Protein AF-A0A164DK28-F1 (afdb_monomer_lite)

Sequence (96 aa):
YSQLEKLEKFHQFIFQDMIFLWKRQLDFDLQASDLQYLIVPLQSATEKLDFVLVEKMINAPTVEWEKRPPFTGNKFSFEPKEYVDAVIVPSYKPLG

Organism: NCBI:txid35525

pLDDT: mean 78.1, std 13.18, range [50.47, 95.19]

Foldseek 3Di:
DPPVVLQLLLQCCCCVQPVVPDDPLSNDDPPDPDDDDTDFDADPVPRDGDVVVSVCRSPPPRPPLPDDDPDPDDDDDDDVVVVVVDDDDDSPHGDD

Structure (mmCIF, N/CA/C/O backbone):
data_AF-A0A164DK28-F1
#
_entry.id   AF-A0A164DK28-F1
#
loop_
_atom_site.group_PDB
_atom_site.id
_atom_site.type_symbol
_atom_site.label_atom_id
_atom_site.label_alt_id
_atom_site.label_comp_id
_atom_site.label_asym_id
_atom_site.label_entity_id
_atom_site.label_seq_id
_atom_site.pdbx_PDB_ins_code
_atom_site.Cartn_x
_atom_site.Cartn_y
_atom_site.Cartn_z
_atom_site.occupancy
_atom_site.B_iso_or_equiv
_atom_site.auth_seq_id
_atom_site.auth_comp_id
_atom_site.auth_asym_id
_atom_site.auth_atom_id
_atom_site.pdbx_PDB_model_num
ATOM 1 N N . TYR A 1 1 ? 0.233 14.025 9.918 1.00 60.47 1 TYR A N 1
ATOM 2 C CA . TYR A 1 1 ? -0.894 13.091 10.034 1.00 60.47 1 TYR A CA 1
ATOM 3 C C . TYR A 1 1 ? -0.843 12.401 11.376 1.00 60.47 1 TYR A C 1
ATOM 5 O O . TYR A 1 1 ? 0.231 11.912 11.738 1.00 60.47 1 TYR A O 1
ATOM 13 N N . SER A 1 2 ? -1.959 12.375 12.103 1.00 87.31 2 SER A N 1
ATOM 14 C CA . SER A 1 2 ? -2.117 11.479 13.254 1.00 87.31 2 SER A CA 1
ATOM 15 C C . SER A 1 2 ? -1.987 10.012 12.808 1.00 87.31 2 SER A C 1
ATOM 17 O O . SER A 1 2 ? -2.079 9.705 11.617 1.00 87.31 2 SER A O 1
ATOM 19 N N . GLN A 1 3 ? -1.718 9.084 13.733 1.00 87.88 3 GLN A N 1
ATOM 20 C CA . GLN A 1 3 ? -1.600 7.660 13.376 1.00 87.88 3 GLN A CA 1
ATOM 21 C C . GLN A 1 3 ? -2.895 7.118 12.755 1.00 87.88 3 GLN A C 1
ATOM 23 O O . GLN A 1 3 ? -2.824 6.342 11.809 1.00 87.88 3 GLN A O 1
ATOM 28 N N . LEU A 1 4 ? -4.055 7.574 13.234 1.00 88.62 4 LEU A N 1
ATOM 29 C CA . LEU A 1 4 ? -5.359 7.186 12.703 1.00 88.62 4 LEU A CA 1
ATOM 30 C C . LEU A 1 4 ? -5.565 7.684 11.265 1.00 88.62 4 LEU A C 1
ATOM 32 O O . LEU A 1 4 ? -5.921 6.891 10.402 1.00 88.62 4 LEU A O 1
ATOM 36 N N . GLU A 1 5 ? -5.237 8.948 10.977 1.00 89.12 5 GLU A N 1
ATOM 37 C CA . GLU A 1 5 ? -5.327 9.510 9.617 1.00 89.12 5 GLU A CA 1
ATOM 38 C C . GLU A 1 5 ? -4.472 8.738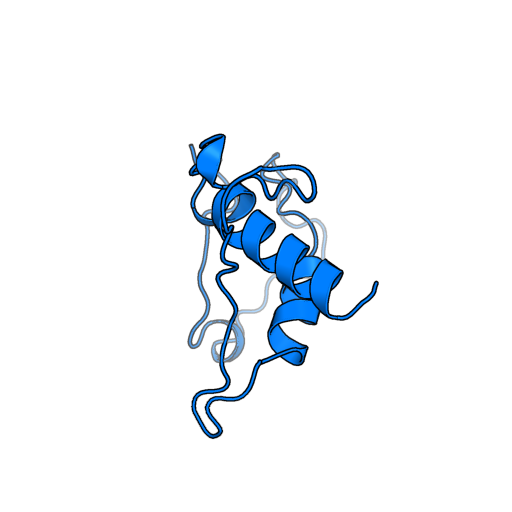 8.604 1.00 89.12 5 GLU A C 1
ATOM 40 O O . GLU A 1 5 ? -4.849 8.589 7.445 1.00 89.12 5 GLU A O 1
ATOM 45 N N . LYS A 1 6 ? -3.298 8.240 9.018 1.00 91.25 6 LYS A N 1
ATOM 46 C CA . LYS A 1 6 ? -2.448 7.424 8.135 1.00 91.25 6 LYS A CA 1
ATOM 47 C C . LYS A 1 6 ? -3.122 6.099 7.778 1.00 91.25 6 LYS A C 1
ATOM 49 O O . LYS A 1 6 ? -3.038 5.668 6.632 1.00 91.25 6 LYS A O 1
ATOM 54 N N . LEU A 1 7 ? -3.777 5.466 8.750 1.00 91.94 7 LEU A N 1
ATOM 55 C CA . LEU A 1 7 ? -4.495 4.207 8.549 1.00 91.94 7 LEU A CA 1
ATOM 56 C C . LEU A 1 7 ? -5.751 4.405 7.699 1.00 91.94 7 LEU A C 1
ATOM 58 O O . LEU A 1 7 ? -6.027 3.581 6.835 1.00 91.94 7 LEU A O 1
ATOM 62 N N . GLU A 1 8 ? -6.463 5.514 7.891 1.00 89.62 8 GLU A N 1
ATOM 63 C CA . GLU A 1 8 ? -7.610 5.888 7.061 1.00 89.62 8 GLU A CA 1
ATOM 64 C C . GLU A 1 8 ? -7.197 6.075 5.595 1.00 89.62 8 GLU A C 1
ATOM 66 O O . GLU A 1 8 ? -7.779 5.464 4.701 1.00 89.62 8 GLU A O 1
ATOM 71 N N . LYS A 1 9 ? -6.124 6.837 5.346 1.00 88.94 9 LYS A N 1
ATOM 72 C CA . LYS A 1 9 ? -5.584 7.025 3.993 1.00 88.94 9 LYS A CA 1
ATOM 73 C C . LYS A 1 9 ? -5.136 5.719 3.354 1.00 88.94 9 LYS A C 1
ATOM 75 O O . LYS A 1 9 ? -5.365 5.510 2.169 1.00 88.94 9 LYS A O 1
ATOM 80 N N . PHE A 1 10 ? -4.505 4.837 4.127 1.00 91.00 10 PHE A N 1
ATOM 81 C CA . PHE A 1 10 ? -4.137 3.514 3.634 1.00 91.00 10 PHE A CA 1
ATOM 82 C C . PHE A 1 10 ? -5.372 2.695 3.250 1.00 91.00 10 PHE A C 1
ATOM 84 O O . PHE A 1 10 ? -5.404 2.111 2.171 1.00 91.00 10 PHE A O 1
ATOM 91 N N . HIS A 1 11 ? -6.398 2.675 4.102 1.00 89.56 11 HIS A N 1
ATOM 92 C CA . HIS A 1 11 ? -7.647 1.976 3.819 1.00 89.56 11 HIS A CA 1
ATOM 93 C C . HIS A 1 11 ? -8.284 2.476 2.516 1.00 89.56 11 HIS A C 1
ATOM 95 O O . HIS A 1 11 ? -8.601 1.671 1.642 1.00 89.56 11 HIS A O 1
ATOM 101 N N . GLN A 1 12 ? -8.399 3.797 2.359 1.00 86.31 12 GLN A N 1
ATOM 102 C CA . GLN A 1 12 ? -8.932 4.423 1.147 1.00 86.31 12 GLN A CA 1
ATOM 103 C C . GLN A 1 12 ? -8.100 4.058 -0.088 1.00 86.31 12 GLN A C 1
ATOM 105 O O . GLN A 1 12 ? -8.673 3.618 -1.081 1.00 86.31 12 GLN A O 1
ATOM 110 N N . PHE A 1 13 ? -6.767 4.135 -0.001 1.00 85.69 13 PHE A N 1
ATOM 111 C CA . PHE A 1 13 ? -5.853 3.772 -1.089 1.00 85.69 13 PHE A CA 1
ATOM 112 C C . PHE A 1 13 ? -6.073 2.338 -1.596 1.00 85.69 13 PHE A C 1
ATOM 114 O O . PHE A 1 13 ? -6.174 2.106 -2.800 1.00 85.69 13 PHE A O 1
ATOM 121 N N . ILE A 1 14 ? -6.212 1.359 -0.695 1.00 86.25 14 ILE A N 1
ATOM 122 C CA . ILE A 1 14 ? -6.455 -0.036 -1.097 1.00 86.25 14 ILE A CA 1
ATOM 123 C C . ILE A 1 14 ? -7.750 -0.159 -1.915 1.00 86.25 14 ILE A C 1
ATOM 125 O O . ILE A 1 14 ? -7.773 -0.819 -2.954 1.00 86.25 14 ILE A O 1
ATOM 129 N N . PHE A 1 15 ? -8.838 0.468 -1.475 1.00 82.94 15 PHE A N 1
ATOM 130 C CA . PHE A 1 15 ? -10.131 0.298 -2.139 1.00 82.94 15 PHE A CA 1
ATOM 131 C C . PHE A 1 15 ? -10.300 1.154 -3.393 1.00 82.94 15 PHE A C 1
ATOM 133 O O . PHE A 1 15 ? -10.853 0.668 -4.382 1.00 82.94 15 PHE A O 1
ATOM 140 N N . GLN A 1 16 ? -9.823 2.395 -3.364 1.00 80.06 16 GLN A N 1
ATOM 141 C CA . GLN A 1 16 ? -9.983 3.348 -4.458 1.00 80.06 16 GLN A CA 1
ATOM 142 C C . GLN A 1 16 ? -8.935 3.128 -5.552 1.00 80.06 16 GLN A C 1
ATOM 144 O O . GLN A 1 16 ? -9.304 2.986 -6.716 1.00 80.06 16 GLN A O 1
ATOM 149 N N . ASP A 1 17 ? -7.656 3.035 -5.180 1.00 77.44 17 ASP A N 1
ATOM 150 C CA . ASP A 1 17 ? -6.543 3.072 -6.135 1.00 77.44 17 ASP A CA 1
ATOM 151 C C . ASP A 1 17 ? -6.026 1.682 -6.533 1.00 77.44 17 ASP A C 1
ATOM 153 O O . ASP A 1 17 ? -5.494 1.522 -7.632 1.00 77.44 17 ASP A O 1
ATOM 157 N N . MET A 1 18 ? -6.160 0.669 -5.664 1.00 78.88 18 MET A N 1
ATOM 15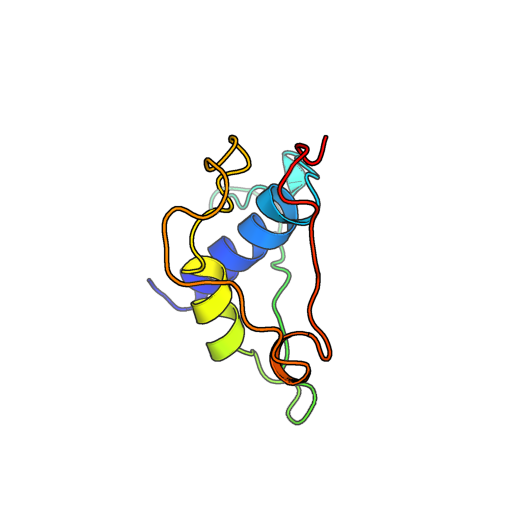8 C CA . MET A 1 18 ? -5.691 -0.692 -5.974 1.00 78.88 18 MET A CA 1
ATOM 159 C C . MET A 1 18 ? -6.789 -1.618 -6.501 1.00 78.88 18 MET A C 1
ATOM 161 O O . MET A 1 18 ? -6.567 -2.335 -7.475 1.00 78.88 18 MET A O 1
ATOM 165 N N . ILE A 1 19 ? -7.949 -1.660 -5.839 1.00 80.88 19 ILE A N 1
ATOM 166 C CA . ILE A 1 19 ? -9.033 -2.602 -6.180 1.00 80.88 19 ILE A CA 1
ATOM 167 C C . ILE A 1 19 ? -10.073 -1.955 -7.115 1.00 80.88 19 ILE A C 1
ATOM 169 O O . ILE A 1 19 ? -10.887 -2.665 -7.702 1.00 80.88 19 ILE A O 1
ATOM 173 N N . PHE A 1 20 ? -10.050 -0.626 -7.282 1.00 74.31 20 PHE A N 1
ATOM 174 C CA . PHE A 1 20 ? -11.043 0.140 -8.052 1.00 74.31 20 PHE A CA 1
ATOM 175 C C . PHE A 1 20 ? -12.492 -0.146 -7.618 1.00 74.31 20 PHE A C 1
ATOM 177 O O . PHE A 1 20 ? -13.441 -0.078 -8.402 1.00 74.31 20 PHE A O 1
ATOM 184 N N . LEU A 1 21 ? -12.683 -0.486 -6.342 1.00 72.56 21 LEU A N 1
ATOM 185 C CA . LEU A 1 21 ? -13.983 -0.802 -5.771 1.00 72.56 21 LEU A CA 1
ATOM 186 C C . LEU A 1 21 ? -14.496 0.423 -5.026 1.00 72.56 21 LEU A C 1
ATOM 188 O O . LEU A 1 21 ? -14.360 0.531 -3.807 1.00 72.56 21 LEU A O 1
ATOM 192 N N . TRP A 1 22 ? -15.134 1.337 -5.752 1.00 62.16 22 TRP A N 1
ATOM 193 C CA . TRP A 1 22 ? -15.792 2.461 -5.102 1.00 62.16 22 TRP A CA 1
ATOM 194 C C . TRP A 1 22 ? -17.194 2.068 -4.628 1.00 62.16 22 TRP A C 1
ATOM 196 O O . TRP A 1 22 ? -18.114 1.835 -5.416 1.00 62.16 22 TRP A O 1
ATOM 206 N N . LYS A 1 23 ? -17.359 1.982 -3.308 1.00 66.62 23 LYS A N 1
ATOM 207 C CA . LYS A 1 23 ? -18.659 1.890 -2.641 1.00 66.62 23 LYS A CA 1
ATOM 208 C C . LYS A 1 23 ? -18.680 2.900 -1.512 1.00 66.62 23 LYS A C 1
ATOM 210 O O . LYS A 1 23 ? -17.772 2.919 -0.696 1.00 66.62 23 LYS A O 1
ATOM 215 N N . ARG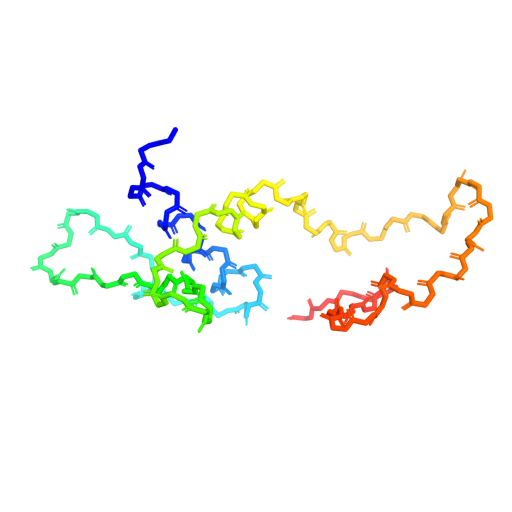 A 1 24 ? -19.778 3.646 -1.394 1.00 61.94 24 ARG A N 1
ATOM 216 C CA . ARG A 1 24 ? -19.991 4.663 -0.348 1.00 61.94 24 ARG A CA 1
ATOM 217 C C . ARG A 1 24 ? -19.856 4.132 1.091 1.00 61.94 24 ARG A C 1
ATOM 219 O O . ARG A 1 24 ? -19.678 4.902 2.015 1.00 61.94 24 ARG A O 1
ATOM 226 N N . GLN A 1 25 ? -19.960 2.815 1.272 1.00 64.88 25 GLN A N 1
ATOM 227 C CA . GLN A 1 25 ? -19.771 2.110 2.548 1.00 64.88 25 GLN A CA 1
ATOM 228 C C . GLN A 1 25 ? -18.295 1.983 2.965 1.00 64.88 25 GLN A C 1
ATOM 230 O O . GLN A 1 25 ? -18.022 1.580 4.089 1.00 64.88 25 GLN A O 1
ATOM 235 N N . LEU A 1 26 ? -17.364 2.258 2.047 1.00 64.44 26 LEU A N 1
ATOM 236 C CA . LEU A 1 26 ? -15.914 2.225 2.261 1.00 64.44 26 LEU A CA 1
ATOM 237 C C . LEU A 1 26 ? -15.343 3.627 2.514 1.00 64.44 26 LEU A C 1
ATOM 239 O O . LEU A 1 26 ? -14.175 3.756 2.872 1.00 64.44 26 LEU A O 1
ATOM 243 N N . ASP A 1 27 ? -16.155 4.672 2.325 1.00 64.94 27 ASP A N 1
ATOM 244 C CA . ASP A 1 27 ? -15.783 6.024 2.718 1.00 64.94 27 ASP A CA 1
ATOM 245 C C . ASP A 1 27 ? -15.908 6.124 4.241 1.00 64.94 27 ASP A C 1
ATOM 247 O O . ASP A 1 27 ? -16.968 5.861 4.815 1.00 64.94 27 ASP A O 1
ATOM 251 N N . PHE A 1 28 ? -14.800 6.477 4.889 1.00 64.75 28 PHE A N 1
ATOM 252 C CA . PHE A 1 28 ? -14.765 6.649 6.331 1.00 64.75 28 PHE A CA 1
ATOM 253 C C . PHE A 1 28 ? -15.427 7.984 6.700 1.00 64.75 28 PHE A C 1
ATOM 255 O O . PHE A 1 28 ? -14.996 9.046 6.253 1.00 64.75 28 PHE A O 1
ATOM 262 N N . ASP A 1 29 ? -16.491 7.932 7.495 1.00 67.19 29 ASP A N 1
ATOM 263 C CA . ASP A 1 29 ? -17.235 9.086 7.986 1.00 67.19 29 ASP A CA 1
ATOM 264 C C . ASP A 1 29 ? -17.194 9.103 9.515 1.00 67.19 29 ASP A C 1
ATOM 266 O O . ASP A 1 29 ? -17.864 8.329 10.199 1.00 67.19 29 ASP A O 1
ATOM 270 N N . LEU A 1 30 ? -16.412 10.040 10.051 1.00 64.31 30 LEU A N 1
ATOM 271 C CA . LEU A 1 30 ? -16.276 10.285 11.487 1.00 64.31 30 LEU A CA 1
ATOM 272 C C . LEU A 1 30 ? -17.594 10.698 12.166 1.00 64.31 30 LEU A C 1
ATOM 274 O O . LEU A 1 30 ? -17.663 10.690 13.394 1.00 64.31 30 LEU A O 1
ATOM 278 N N . GLN A 1 31 ? -18.606 11.110 11.398 1.00 67.25 31 GLN A N 1
ATOM 279 C CA . GLN A 1 31 ? -19.927 11.510 11.887 1.00 67.25 31 GLN A CA 1
ATOM 280 C C . GLN A 1 31 ? -20.989 10.417 11.695 1.00 67.25 31 GLN A C 1
ATOM 282 O O . GLN A 1 31 ? -22.151 10.632 12.051 1.00 67.25 31 GLN A O 1
ATOM 287 N N . ALA A 1 32 ? -20.623 9.255 11.143 1.00 68.19 32 ALA A N 1
ATOM 288 C CA . ALA A 1 32 ? -21.557 8.152 10.976 1.00 68.19 32 ALA A CA 1
ATOM 289 C C . ALA A 1 32 ? -22.041 7.624 12.336 1.00 68.19 32 ALA A C 1
ATOM 291 O O . ALA A 1 32 ? -21.281 7.524 13.299 1.00 68.19 32 ALA A O 1
ATOM 292 N N . SER A 1 33 ? -23.322 7.248 12.408 1.00 61.41 33 SER A N 1
ATOM 293 C CA . SER A 1 33 ? -23.908 6.637 13.611 1.00 61.41 33 SER A CA 1
ATOM 294 C C . SER A 1 33 ? -23.389 5.226 13.888 1.00 61.41 33 SER A C 1
ATOM 296 O O . SER A 1 33 ? -23.542 4.724 15.001 1.00 61.41 33 SER A O 1
ATOM 298 N N . ASP A 1 34 ? -22.804 4.590 12.873 1.00 71.06 34 ASP A N 1
ATOM 299 C CA . ASP A 1 34 ? -22.419 3.187 12.886 1.00 71.06 34 ASP A CA 1
ATOM 300 C C . ASP A 1 34 ? -20.901 3.035 13.043 1.00 71.06 34 ASP A C 1
ATOM 302 O O . ASP A 1 34 ? -20.115 3.847 12.554 1.00 71.06 34 ASP A O 1
ATOM 306 N N . LEU A 1 35 ? -20.479 1.955 13.709 1.00 69.50 35 LEU A N 1
ATOM 307 C CA . LEU A 1 35 ? -19.068 1.590 13.841 1.00 69.50 35 LEU A CA 1
ATOM 308 C C . LEU A 1 35 ? -18.471 1.272 12.467 1.00 69.50 35 LEU A C 1
ATOM 310 O O . LEU A 1 35 ? -18.847 0.290 11.826 1.00 69.50 35 LEU A O 1
ATOM 314 N N . GLN A 1 36 ? -17.496 2.076 12.053 1.00 75.69 36 GLN A N 1
ATOM 315 C CA . GLN A 1 36 ? -16.726 1.853 10.836 1.00 75.69 36 GLN A CA 1
ATOM 316 C C . GLN A 1 36 ? -15.339 1.306 11.176 1.00 75.69 36 GLN A C 1
ATOM 318 O O . GLN A 1 36 ? -14.630 1.838 12.032 1.00 75.69 36 GLN A O 1
ATOM 323 N N . TYR A 1 37 ? -14.955 0.221 10.507 1.00 82.56 37 TYR A N 1
ATOM 324 C CA . TYR A 1 37 ? -13.678 -0.452 10.724 1.00 82.56 37 TYR A CA 1
ATOM 325 C C . TYR A 1 37 ? -12.694 -0.122 9.609 1.00 82.56 37 TYR A C 1
ATOM 327 O O . TYR A 1 37 ? -13.066 -0.040 8.442 1.00 82.56 37 TYR A O 1
ATOM 335 N N . LEU A 1 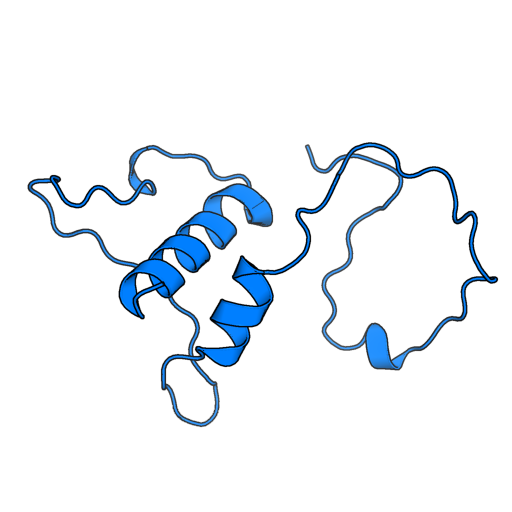38 ? -11.419 -0.008 9.974 1.00 87.44 38 LEU A N 1
ATOM 336 C CA . LEU A 1 38 ? -10.331 0.174 9.023 1.00 87.44 38 LEU A CA 1
ATOM 337 C C . LEU A 1 38 ? -9.634 -1.159 8.760 1.00 87.44 38 LEU A C 1
ATOM 339 O O . LEU A 1 38 ? -9.313 -1.909 9.682 1.00 87.44 38 LEU A O 1
ATOM 343 N N . ILE A 1 39 ? -9.350 -1.416 7.487 1.00 88.56 39 ILE A N 1
ATOM 344 C CA . ILE A 1 39 ? -8.411 -2.465 7.078 1.00 88.56 39 ILE A CA 1
ATOM 345 C C . ILE A 1 39 ? -7.005 -1.885 7.139 1.00 88.56 39 ILE A C 1
ATOM 347 O O . ILE A 1 39 ? -6.734 -0.837 6.556 1.00 88.56 39 ILE A O 1
ATOM 351 N N . VAL A 1 40 ? -6.120 -2.581 7.845 1.00 91.81 40 VAL A N 1
ATOM 352 C CA . VAL A 1 40 ? -4.767 -2.122 8.159 1.00 91.81 40 VAL A CA 1
ATOM 353 C C . VAL A 1 40 ? -3.765 -3.256 7.949 1.00 91.81 40 VAL A C 1
ATOM 355 O O . VAL A 1 40 ? -4.119 -4.422 8.148 1.00 91.81 40 VAL A O 1
ATOM 358 N N . PRO A 1 41 ? -2.520 -2.957 7.549 1.00 94.00 41 PRO A N 1
ATOM 359 C CA . PRO A 1 41 ? -1.523 -3.987 7.329 1.00 94.00 41 PRO A CA 1
ATOM 360 C C . PRO A 1 41 ? -0.854 -4.392 8.644 1.00 94.00 41 PRO A C 1
ATOM 362 O O . PRO A 1 41 ? -0.608 -3.558 9.522 1.00 94.00 41 PRO A O 1
ATOM 365 N N . LEU A 1 42 ? -0.513 -5.675 8.746 1.00 95.19 42 LEU A N 1
ATOM 366 C CA . LEU A 1 42 ? 0.223 -6.241 9.871 1.00 95.19 42 LEU A CA 1
ATOM 367 C C . LEU A 1 42 ? 1.589 -6.751 9.420 1.00 95.19 42 LEU A C 1
ATOM 369 O O . LEU A 1 42 ? 1.739 -7.289 8.325 1.00 95.19 42 LEU A O 1
ATOM 373 N N . GLN A 1 43 ? 2.575 -6.630 10.302 1.00 93.12 43 GLN A N 1
ATOM 374 C CA . GLN A 1 43 ? 3.878 -7.254 10.125 1.00 93.12 43 GLN A CA 1
ATOM 375 C C . GLN A 1 43 ? 3.775 -8.748 10.426 1.00 93.12 43 GLN A C 1
ATOM 377 O O . GLN A 1 43 ? 3.487 -9.126 11.562 1.00 93.12 43 GLN A O 1
ATOM 382 N N . SER A 1 44 ? 4.100 -9.604 9.456 1.00 87.19 44 SER A N 1
ATOM 383 C CA . SER A 1 44 ? 3.966 -11.064 9.595 1.00 87.19 44 SER A CA 1
ATOM 384 C C . SER A 1 44 ? 4.720 -11.659 10.791 1.00 87.19 44 SER A C 1
ATOM 386 O O . SER A 1 44 ? 4.320 -12.688 11.314 1.00 87.19 44 SER A O 1
ATOM 388 N N . ALA A 1 45 ? 5.815 -11.030 11.230 1.00 86.31 45 ALA A N 1
ATOM 389 C CA . ALA A 1 45 ? 6.641 -11.538 12.326 1.00 86.31 45 ALA A CA 1
ATOM 390 C C . ALA A 1 45 ? 6.135 -11.159 13.728 1.00 86.31 45 ALA A C 1
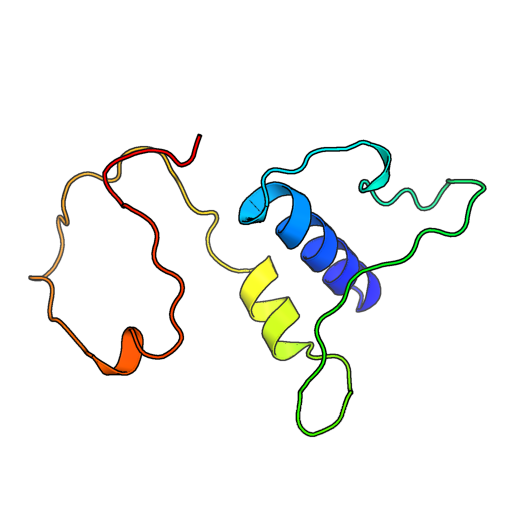ATOM 392 O O . ALA A 1 45 ? 6.480 -11.829 14.698 1.00 86.31 45 ALA A O 1
ATOM 393 N N . THR A 1 46 ? 5.389 -10.059 13.861 1.00 89.50 46 THR A N 1
ATOM 394 C CA . THR A 1 46 ? 5.019 -9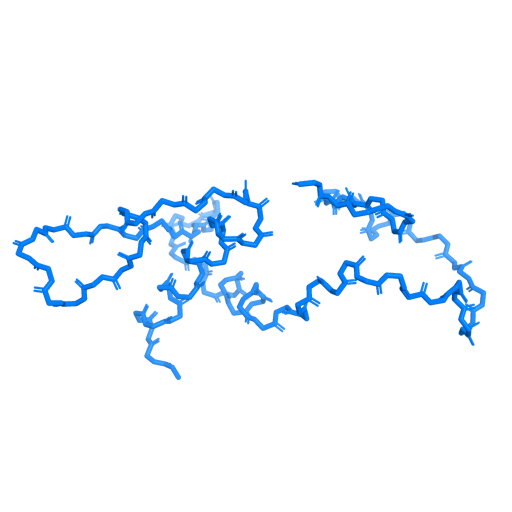.495 15.174 1.00 89.50 46 THR A CA 1
ATOM 395 C C . THR A 1 46 ? 3.521 -9.304 15.357 1.00 89.50 46 THR A C 1
ATOM 397 O O . THR A 1 46 ? 3.101 -8.976 16.464 1.00 89.50 46 THR A O 1
ATOM 400 N N . GLU A 1 47 ? 2.738 -9.451 14.283 1.00 89.75 47 GLU A N 1
ATOM 401 C CA . GLU A 1 47 ? 1.300 -9.161 14.217 1.00 89.75 47 GLU A CA 1
ATOM 402 C C . GLU A 1 47 ? 0.945 -7.728 14.649 1.00 89.75 47 GLU A C 1
ATOM 404 O O . GLU A 1 47 ? -0.198 -7.412 14.974 1.00 89.75 47 GLU A O 1
ATOM 409 N N . LYS A 1 48 ? 1.931 -6.824 14.639 1.00 93.56 48 LYS A N 1
ATOM 410 C CA . LYS A 1 48 ? 1.739 -5.400 14.918 1.00 93.56 48 LYS A CA 1
ATOM 411 C C . LYS A 1 48 ? 1.441 -4.641 13.635 1.00 93.56 48 LYS A C 1
ATOM 413 O O . LYS A 1 48 ? 1.837 -5.061 12.550 1.00 93.56 48 LYS A O 1
ATOM 418 N N . LEU A 1 49 ? 0.798 -3.485 13.785 1.00 93.88 49 LEU A N 1
ATOM 419 C CA . LEU A 1 49 ? 0.532 -2.561 12.683 1.00 93.88 49 LEU A CA 1
ATOM 420 C C . LEU A 1 49 ? 1.826 -2.182 11.956 1.00 93.88 49 LEU A C 1
ATOM 422 O O . LEU A 1 49 ? 2.774 -1.686 12.573 1.00 93.88 49 LEU A O 1
ATOM 426 N N . ASP A 1 50 ? 1.840 -2.376 10.639 1.00 95.19 50 ASP A N 1
ATOM 427 C CA . ASP A 1 50 ? 2.983 -2.032 9.799 1.00 95.19 50 ASP A CA 1
ATOM 428 C C . ASP A 1 50 ? 2.913 -0.575 9.330 1.00 95.19 50 ASP A C 1
ATOM 430 O O . ASP A 1 50 ? 2.542 -0.262 8.197 1.00 95.19 50 ASP A O 1
ATOM 434 N N . PHE A 1 51 ? 3.294 0.346 10.215 1.00 93.56 51 PHE A N 1
ATOM 435 C CA . PHE A 1 51 ? 3.329 1.767 9.872 1.00 93.56 51 PHE A CA 1
ATOM 436 C C . PHE A 1 51 ? 4.355 2.107 8.786 1.00 93.56 51 PHE A C 1
ATOM 438 O O . PHE A 1 51 ? 4.170 3.094 8.077 1.00 93.56 51 PHE A O 1
ATOM 445 N N . VAL A 1 52 ? 5.404 1.294 8.616 1.00 93.06 52 VAL A N 1
ATOM 446 C CA . VAL A 1 52 ? 6.397 1.512 7.556 1.00 93.06 52 VAL A CA 1
ATOM 447 C C . VAL A 1 52 ? 5.759 1.252 6.195 1.00 93.06 52 VAL A C 1
ATOM 449 O O . VAL A 1 52 ? 5.945 2.044 5.270 1.00 93.06 52 VAL A O 1
ATOM 452 N N . LEU A 1 53 ? 4.976 0.177 6.071 1.00 91.69 53 LEU A N 1
ATOM 453 C CA . LEU A 1 53 ? 4.224 -0.104 4.850 1.00 91.69 53 LEU A CA 1
ATOM 454 C C . LEU A 1 53 ? 3.156 0.959 4.587 1.00 91.69 53 LEU A C 1
ATOM 456 O O . LEU A 1 53 ? 3.063 1.458 3.467 1.00 91.69 53 LEU A O 1
ATOM 460 N N . VAL A 1 54 ? 2.398 1.343 5.620 1.00 93.69 54 VAL A N 1
ATOM 461 C CA . VAL A 1 54 ? 1.380 2.402 5.527 1.00 93.69 54 VAL A CA 1
ATOM 462 C C . VAL A 1 54 ? 1.989 3.680 4.960 1.00 93.69 54 VAL A C 1
ATOM 464 O O . VAL A 1 54 ? 1.484 4.215 3.979 1.00 93.69 54 VAL A O 1
ATOM 467 N N . GLU A 1 55 ? 3.102 4.148 5.528 1.00 92.31 55 GLU A N 1
ATOM 468 C CA . GLU A 1 55 ? 3.759 5.372 5.070 1.00 92.31 55 GLU A CA 1
ATOM 469 C C . GLU A 1 55 ? 4.294 5.265 3.644 1.00 92.31 55 GLU A C 1
ATOM 471 O O . GLU A 1 55 ? 4.196 6.231 2.888 1.00 92.31 55 GLU A O 1
ATOM 476 N N . LYS A 1 56 ? 4.835 4.110 3.250 1.00 89.81 56 LYS A N 1
ATOM 477 C CA . LYS A 1 56 ? 5.296 3.902 1.873 1.00 89.81 56 LYS A CA 1
ATOM 478 C C . LYS A 1 56 ? 4.152 3.972 0.870 1.00 89.81 56 LYS A C 1
ATOM 480 O O . LYS A 1 56 ? 4.332 4.570 -0.181 1.00 89.81 56 LYS A O 1
ATOM 485 N N . MET A 1 57 ? 2.998 3.391 1.194 1.00 88.00 57 MET A N 1
ATOM 486 C CA . MET A 1 57 ? 1.861 3.318 0.273 1.00 88.00 57 MET A CA 1
ATOM 487 C C . MET A 1 57 ? 1.132 4.657 0.145 1.00 88.00 57 MET A C 1
ATOM 489 O O . MET A 1 57 ? 0.896 5.107 -0.968 1.00 88.00 57 MET A O 1
ATOM 493 N N . ILE A 1 58 ? 0.862 5.358 1.253 1.00 88.25 58 ILE A N 1
ATOM 494 C CA . ILE A 1 58 ? 0.170 6.664 1.194 1.00 88.25 58 ILE A CA 1
ATOM 495 C C . ILE A 1 58 ? 1.005 7.762 0.523 1.00 88.25 58 ILE A C 1
ATOM 497 O O . ILE A 1 58 ? 0.454 8.762 0.074 1.00 88.25 58 ILE A O 1
ATOM 501 N N . ASN A 1 59 ? 2.333 7.611 0.519 1.00 86.06 59 ASN A N 1
ATOM 502 C CA . ASN A 1 59 ? 3.257 8.540 -0.130 1.00 86.06 59 ASN A CA 1
ATOM 503 C C . ASN A 1 59 ? 3.765 8.002 -1.474 1.00 86.06 59 ASN A C 1
ATOM 505 O O . ASN A 1 59 ? 4.612 8.647 -2.097 1.00 86.06 59 ASN A O 1
ATOM 509 N N . ALA A 1 60 ? 3.304 6.823 -1.906 1.00 78.50 60 ALA A N 1
ATOM 510 C CA . ALA A 1 60 ? 3.658 6.310 -3.214 1.00 78.50 60 ALA A CA 1
ATOM 511 C C . ALA A 1 60 ? 3.147 7.302 -4.268 1.00 78.50 60 ALA A C 1
ATOM 513 O O . ALA A 1 60 ? 2.043 7.835 -4.126 1.00 78.50 60 ALA A O 1
ATOM 514 N N . PRO A 1 61 ? 3.943 7.595 -5.309 1.00 68.44 61 PRO A N 1
ATOM 515 C CA . PRO A 1 61 ? 3.479 8.456 -6.380 1.00 68.44 61 PRO A CA 1
ATOM 516 C C . PRO A 1 61 ? 2.195 7.864 -6.956 1.00 68.44 61 PRO A C 1
ATOM 518 O O . PRO A 1 61 ? 2.154 6.673 -7.273 1.00 68.44 61 PRO A O 1
ATOM 521 N N . THR A 1 62 ? 1.161 8.698 -7.077 1.00 65.88 62 THR A N 1
ATOM 522 C CA . THR A 1 62 ? -0.088 8.313 -7.729 1.00 65.88 62 THR A CA 1
ATOM 523 C C . THR A 1 62 ? 0.261 7.703 -9.078 1.00 65.88 62 THR A C 1
ATOM 525 O O . THR A 1 62 ? 1.046 8.276 -9.841 1.00 65.88 62 THR A O 1
ATOM 528 N N . VAL A 1 63 ? -0.256 6.504 -9.344 1.00 60.88 63 VAL A N 1
ATOM 529 C CA . VAL A 1 63 ? -0.003 5.839 -10.617 1.00 60.88 63 VAL A CA 1
ATOM 530 C C . VAL A 1 63 ? -0.719 6.654 -11.687 1.00 60.88 63 VAL A C 1
ATOM 532 O O . VAL A 1 63 ? -1.926 6.552 -11.871 1.00 60.88 63 VAL A O 1
ATOM 535 N N . GLU A 1 64 ? 0.020 7.529 -12.363 1.00 57.97 64 GLU A N 1
ATOM 536 C CA . GLU A 1 64 ? -0.469 8.243 -13.537 1.00 57.97 64 GLU A CA 1
ATOM 537 C C . GLU A 1 64 ? -0.629 7.224 -14.668 1.00 57.97 64 GLU A C 1
ATOM 539 O O . GLU A 1 64 ? 0.309 6.919 -15.406 1.00 57.97 64 GLU A O 1
ATOM 544 N N . TRP A 1 65 ? -1.835 6.666 -14.779 1.00 58.09 65 TRP A N 1
ATOM 545 C CA . TRP A 1 65 ? -2.231 5.736 -15.842 1.00 58.09 65 TRP A CA 1
ATOM 546 C C . TRP A 1 65 ? -2.227 6.386 -17.235 1.00 58.09 65 TRP A C 1
ATOM 548 O O . TRP A 1 65 ? -2.325 5.702 -18.259 1.00 58.09 65 TRP A O 1
ATOM 558 N N . GLU A 1 66 ? -2.107 7.712 -17.295 1.00 52.50 66 GLU A N 1
ATOM 559 C CA . GLU A 1 66 ? -2.016 8.470 -18.532 1.00 52.50 66 GLU A CA 1
ATOM 560 C C . GLU A 1 66 ? -0.604 8.376 -19.121 1.00 52.50 66 GLU A C 1
ATOM 562 O O . GLU A 1 66 ? 0.327 9.054 -18.696 1.00 52.50 66 GLU A O 1
ATOM 567 N N . LYS A 1 67 ? -0.471 7.485 -20.114 1.00 50.47 67 LYS A N 1
ATOM 568 C CA . LYS A 1 67 ? 0.566 7.427 -21.162 1.00 50.47 67 LYS A CA 1
ATOM 569 C C . LYS A 1 67 ? 1.799 8.297 -20.889 1.00 50.47 67 LYS A C 1
ATOM 571 O O . LYS A 1 67 ? 1.990 9.338 -21.523 1.00 50.47 67 LYS A O 1
ATOM 576 N N . ARG A 1 68 ? 2.704 7.823 -20.031 1.00 53.91 68 ARG A N 1
ATOM 577 C CA . ARG A 1 68 ? 4.063 8.367 -20.038 1.00 53.91 68 ARG A CA 1
ATOM 578 C C . ARG A 1 68 ? 4.700 8.012 -21.389 1.00 53.91 68 ARG A C 1
ATOM 580 O O . ARG A 1 68 ? 4.608 6.852 -21.803 1.00 53.91 68 ARG A O 1
ATOM 587 N N . PRO A 1 69 ? 5.292 8.979 -22.115 1.00 50.62 69 PRO A N 1
ATOM 588 C CA . PRO A 1 69 ? 6.010 8.680 -23.347 1.00 50.62 69 PRO A CA 1
ATOM 589 C C . PRO A 1 69 ? 7.072 7.603 -23.071 1.00 50.62 69 PRO A C 1
ATOM 591 O O . PRO A 1 69 ? 7.573 7.526 -21.943 1.00 50.62 69 PRO A O 1
ATOM 594 N N . PRO A 1 70 ? 7.403 6.746 -24.056 1.00 57.22 70 PRO A N 1
ATOM 595 C CA . PRO A 1 70 ? 8.411 5.709 -23.869 1.00 57.22 70 PRO A CA 1
ATOM 596 C C . PRO A 1 70 ? 9.683 6.341 -23.297 1.00 57.22 70 PRO A C 1
ATOM 598 O O . PRO A 1 70 ? 10.121 7.371 -23.802 1.00 57.22 70 PRO A O 1
ATOM 601 N N . PHE A 1 71 ? 10.194 5.739 -22.214 1.00 56.81 71 PHE A N 1
ATOM 602 C CA . PHE A 1 71 ? 11.394 6.118 -21.459 1.00 56.81 71 PHE A CA 1
ATOM 603 C C . PHE A 1 71 ? 12.305 7.105 -22.208 1.00 56.81 71 PHE A C 1
ATOM 605 O O . PHE A 1 71 ? 13.067 6.716 -23.089 1.00 56.81 71 PHE A O 1
ATOM 612 N N . THR A 1 72 ? 12.264 8.381 -21.825 1.00 54.56 72 THR A N 1
ATOM 613 C CA . THR A 1 72 ? 13.197 9.416 -22.306 1.00 54.56 72 THR A CA 1
ATOM 614 C C . THR A 1 72 ? 14.496 9.468 -21.485 1.00 54.56 72 THR A C 1
ATOM 616 O O . THR A 1 72 ? 15.292 10.390 -21.644 1.00 54.56 72 THR A O 1
ATOM 619 N N . GLY A 1 73 ? 14.711 8.490 -20.595 1.00 62.00 73 GLY A N 1
ATOM 620 C CA . GLY A 1 73 ? 15.869 8.389 -19.704 1.00 62.00 73 GLY A CA 1
ATOM 621 C C . GLY A 1 73 ? 16.965 7.430 -20.187 1.00 62.00 73 GLY A C 1
ATOM 622 O O . GLY A 1 73 ? 17.005 7.013 -21.344 1.00 62.00 73 GLY A O 1
ATOM 623 N N . ASN A 1 74 ? 17.859 7.063 -19.264 1.00 61.12 74 ASN A N 1
ATOM 624 C CA . ASN A 1 74 ? 18.870 6.025 -19.480 1.00 61.12 74 ASN A CA 1
ATOM 625 C C . ASN A 1 74 ? 18.212 4.697 -19.895 1.00 61.12 74 ASN A C 1
ATOM 627 O O . ASN A 1 74 ? 17.091 4.397 -19.483 1.00 61.12 74 ASN A O 1
ATOM 631 N N . LYS A 1 75 ? 18.920 3.898 -20.708 1.00 75.06 75 LYS A N 1
ATOM 632 C CA . LYS A 1 75 ? 18.463 2.569 -21.144 1.00 75.06 75 LYS A CA 1
ATOM 633 C C . LYS A 1 75 ? 17.959 1.760 -19.948 1.00 75.06 75 LYS A C 1
ATOM 635 O O . LYS A 1 75 ? 18.646 1.680 -18.932 1.00 75.06 75 LYS A O 1
ATOM 640 N N . PHE A 1 76 ? 16.793 1.138 -20.104 1.00 81.06 76 PHE A N 1
ATOM 641 C CA . PHE A 1 76 ? 16.267 0.201 -19.120 1.00 81.06 76 PHE A CA 1
ATOM 642 C C . PHE A 1 76 ? 17.289 -0.915 -18.862 1.00 81.06 76 PHE A C 1
ATOM 644 O O . PHE A 1 76 ? 17.760 -1.557 -19.804 1.00 81.06 76 PHE A O 1
ATOM 651 N N . SER A 1 77 ? 17.616 -1.129 -17.590 1.00 85.31 77 SER A N 1
ATOM 652 C CA . SER A 1 77 ? 18.395 -2.271 -17.128 1.00 85.31 77 SER A CA 1
ATOM 653 C C . SER A 1 77 ? 17.464 -3.188 -16.356 1.00 85.31 77 SER A C 1
ATOM 655 O O . SER A 1 77 ? 16.723 -2.736 -15.487 1.00 85.31 77 SER A O 1
ATOM 657 N N . PHE A 1 78 ? 17.477 -4.473 -16.693 1.00 88.75 78 PHE A N 1
ATOM 658 C CA . PHE A 1 78 ? 16.686 -5.453 -15.969 1.00 88.75 78 PHE A CA 1
ATOM 659 C C . PHE A 1 78 ? 17.428 -5.881 -14.703 1.00 88.75 78 PHE A C 1
ATOM 661 O O . PHE A 1 78 ? 18.476 -6.524 -14.786 1.00 88.75 78 PHE A O 1
ATOM 668 N N . GLU A 1 79 ? 16.866 -5.559 -13.540 1.00 92.62 79 GLU A N 1
ATOM 669 C CA . GLU A 1 79 ? 17.380 -5.977 -12.236 1.00 92.62 79 GLU A CA 1
ATOM 670 C C . GLU A 1 79 ? 16.424 -6.991 -11.588 1.00 92.62 79 GLU A C 1
ATOM 672 O O . GLU A 1 79 ? 15.446 -6.591 -10.964 1.00 92.62 79 GLU A O 1
ATOM 677 N N . PRO A 1 80 ? 16.675 -8.316 -11.683 1.00 91.44 80 PRO A N 1
ATOM 678 C CA . PRO A 1 80 ? 15.716 -9.344 -11.260 1.00 91.44 80 PRO A CA 1
ATOM 679 C C . PRO A 1 80 ? 15.225 -9.198 -9.817 1.00 91.44 80 PRO A C 1
ATOM 681 O O . PRO A 1 80 ? 14.084 -9.527 -9.514 1.00 91.44 80 PRO A O 1
ATOM 684 N N . LYS A 1 81 ? 16.090 -8.694 -8.929 1.00 93.31 81 LYS A N 1
ATOM 685 C CA . LYS A 1 81 ? 15.789 -8.495 -7.507 1.00 93.31 81 LYS A CA 1
ATOM 686 C C . LYS A 1 81 ? 14.655 -7.499 -7.276 1.00 93.31 81 LYS A C 1
ATOM 688 O O . LYS A 1 81 ? 13.950 -7.638 -6.288 1.00 93.31 81 LYS A O 1
ATOM 693 N N . GLU A 1 82 ? 14.471 -6.537 -8.176 1.00 86.44 82 GLU A N 1
ATOM 694 C CA . GLU A 1 82 ? 13.387 -5.552 -8.095 1.00 86.44 82 GLU A CA 1
ATOM 695 C C . GLU A 1 82 ? 12.024 -6.142 -8.480 1.00 86.44 82 GLU A C 1
ATOM 697 O O . GLU A 1 82 ? 10.993 -5.547 -8.185 1.00 86.44 82 GLU A O 1
ATOM 702 N N . TYR A 1 83 ? 12.010 -7.316 -9.121 1.00 88.25 83 TYR A N 1
ATOM 703 C CA . TYR A 1 83 ? 10.793 -7.983 -9.590 1.00 88.25 83 TYR A CA 1
ATOM 704 C C . TYR A 1 83 ? 10.380 -9.172 -8.713 1.00 88.25 83 TYR A C 1
ATOM 706 O O . TYR A 1 83 ? 9.313 -9.746 -8.931 1.00 88.25 83 TYR A O 1
ATOM 714 N N . VAL A 1 84 ? 11.197 -9.557 -7.727 1.00 92.50 84 VAL A N 1
ATOM 715 C CA . VAL A 1 84 ? 10.817 -10.582 -6.744 1.00 92.50 84 VAL A CA 1
ATOM 716 C C . VAL A 1 84 ? 9.732 -10.002 -5.837 1.00 92.50 84 VAL A C 1
ATOM 718 O O . VAL A 1 84 ? 9.919 -8.930 -5.270 1.00 92.50 84 VAL A O 1
ATOM 721 N N . ASP A 1 85 ? 8.597 -10.696 -5.731 1.00 87.38 85 ASP A N 1
ATOM 722 C CA . ASP A 1 85 ? 7.396 -10.268 -4.991 1.00 87.38 85 ASP A CA 1
ATOM 723 C C . ASP A 1 85 ? 6.815 -8.907 -5.428 1.00 87.38 85 ASP A C 1
ATOM 725 O O . ASP A 1 85 ? 6.052 -8.271 -4.699 1.00 87.38 85 ASP A O 1
ATOM 729 N N . ALA A 1 86 ? 7.138 -8.465 -6.647 1.00 87.56 86 ALA A N 1
ATOM 730 C CA . ALA A 1 86 ? 6.591 -7.244 -7.220 1.00 87.56 86 ALA A CA 1
ATOM 731 C C . ALA A 1 86 ? 5.254 -7.507 -7.923 1.00 87.56 86 ALA A C 1
ATOM 733 O O . ALA A 1 86 ? 5.112 -8.431 -8.728 1.00 87.56 86 ALA A O 1
ATOM 734 N N . VAL A 1 87 ? 4.279 -6.631 -7.683 1.00 84.44 87 VAL A N 1
ATOM 735 C CA . VAL A 1 87 ? 3.061 -6.557 -8.495 1.00 84.44 87 VAL A CA 1
ATOM 736 C C . VAL A 1 87 ? 3.337 -5.635 -9.680 1.00 84.44 87 VAL A C 1
ATOM 738 O O . VAL A 1 87 ? 3.701 -4.475 -9.492 1.00 84.44 87 VAL A O 1
ATOM 741 N N . ILE A 1 88 ? 3.171 -6.146 -10.902 1.00 84.00 88 ILE A N 1
ATOM 742 C CA . ILE A 1 88 ? 3.409 -5.388 -12.137 1.00 84.00 88 ILE A CA 1
ATOM 743 C C . ILE A 1 88 ? 2.103 -5.042 -12.844 1.00 84.00 88 ILE A C 1
ATOM 745 O O . ILE A 1 88 ? 1.151 -5.823 -12.854 1.00 84.00 88 ILE A O 1
ATOM 749 N N . VAL A 1 89 ? 2.090 -3.883 -13.497 1.00 76.44 89 VAL A N 1
ATOM 750 C CA . VAL A 1 89 ? 0.965 -3.416 -14.308 1.00 76.44 89 VAL A CA 1
ATOM 751 C C . VAL A 1 89 ? 1.451 -3.038 -15.708 1.00 76.44 89 VAL A C 1
ATOM 753 O O . VAL A 1 89 ? 2.576 -2.556 -15.864 1.00 76.44 89 VAL A O 1
ATOM 756 N N . PRO A 1 90 ? 0.647 -3.267 -16.758 1.00 77.31 90 PRO A N 1
ATOM 757 C CA . PRO A 1 90 ? 1.013 -2.866 -18.110 1.00 77.31 90 PRO A CA 1
ATOM 758 C C . PRO A 1 90 ? 1.167 -1.344 -18.216 1.00 77.31 90 PRO A C 1
ATOM 760 O O . PRO A 1 90 ? 0.223 -0.608 -17.966 1.00 77.31 90 PRO A O 1
ATOM 763 N N . SER A 1 91 ? 2.331 -0.866 -18.655 1.00 73.44 91 SER A N 1
ATOM 764 C CA . SER A 1 91 ? 2.599 0.575 -18.804 1.00 73.44 91 SER A CA 1
ATOM 765 C C . SER A 1 91 ? 1.940 1.217 -20.032 1.00 73.44 91 SER A C 1
ATOM 767 O O . SER A 1 91 ? 1.898 2.438 -20.153 1.00 73.44 91 SER A O 1
ATOM 769 N N . TYR A 1 92 ? 1.453 0.405 -20.972 1.00 72.38 92 TYR A N 1
ATOM 770 C CA . TYR A 1 92 ? 0.969 0.845 -22.284 1.00 72.38 92 TYR A CA 1
ATOM 771 C C . TYR A 1 92 ? -0.557 0.828 -22.427 1.00 72.38 92 TYR A C 1
ATOM 773 O O . TYR A 1 92 ? -1.077 1.223 -23.474 1.00 72.38 92 TYR A O 1
ATOM 781 N N . LYS A 1 93 ? -1.287 0.349 -21.417 1.00 68.38 93 LYS A N 1
ATOM 782 C CA . LYS A 1 93 ? -2.751 0.333 -21.418 1.00 68.38 93 LYS A CA 1
ATOM 783 C C . LYS A 1 93 ? -3.282 0.717 -20.036 1.00 68.38 93 LYS A C 1
ATOM 785 O O . LYS A 1 93 ? -2.680 0.306 -19.047 1.00 68.38 93 LYS A O 1
ATOM 790 N N . PRO A 1 94 ? -4.394 1.461 -19.963 1.00 65.44 94 PRO A N 1
ATOM 791 C CA . PRO A 1 94 ? -5.050 1.716 -18.690 1.00 65.44 94 PRO A CA 1
ATOM 792 C C . PRO A 1 94 ? -5.546 0.401 -18.070 1.00 65.44 94 PRO A C 1
ATOM 794 O O . PRO A 1 94 ? -5.893 -0.546 -18.789 1.00 65.44 94 PRO A O 1
ATOM 797 N N . LEU A 1 95 ? -5.572 0.350 -16.738 1.00 62.44 95 LEU A N 1
ATOM 798 C CA . LEU A 1 95 ? -6.393 -0.609 -16.002 1.00 62.44 95 LEU A CA 1
ATOM 799 C C . LEU A 1 95 ? -7.822 -0.048 -16.012 1.00 62.44 95 LEU A C 1
ATOM 801 O O . LEU A 1 95 ? -8.004 1.136 -15.744 1.00 62.44 95 LEU A O 1
ATOM 805 N N . GLY A 1 96 ? -8.771 -0.848 -16.502 1.00 55.06 96 GLY A N 1
ATOM 806 C CA . GLY A 1 96 ? -10.143 -0.416 -16.795 1.00 55.06 96 GLY A CA 1
ATOM 807 C C . GLY A 1 96 ? -10.999 -0.168 -15.567 1.00 55.06 96 GLY A C 1
ATOM 808 O O . GLY A 1 96 ? -10.661 -0.721 -14.499 1.00 55.06 96 GLY A O 1
#

Secondary structure (DSSP, 8-state):
--HHHHHHHHHHHIIIIIS----TTSS--TT-SSPPPPP--B-TTT-SB-HHHHHHHHTSPP---S-PPS--SSPP---GGGTTT-----TTS---

Radius of gyration: 16.89 Å; chains: 1; bounding box: 43×25×39 Å

InterPro domains:
  IPR048512 Dicer, platform domain [PF20931] (2-47)